Protein AF-A0A1U7M9A4-F1 (afdb_monomer)

pLDDT: mean 80.32, std 14.6, range [36.84, 95.69]

Foldseek 3Di:
DDPDPVVVPVPPDDDPPDPVVVVVVVVVVVVVVVVVVVVVVVVVVVVVVVVVVVVVVVVVVVVVVVVVVVVVVVVVVVVVVVVVVVVVVVVVVVVVVVVVVCCVVPPVNVVVCCCPVVVDDDDDPVPDDDDDDPDPDPPDDDD

Secondary structure (DSSP, 8-state):
-PPPGGGSGGGS------HHHHHHHHHHHHHHHHHHHHHHHHHHHHHHHHHHHHHHHHHHHHHHHHHHHHHHHHHHHHHHHHHHHHHHHHHHHHHHHHHHHHHHH-HHHHHHHHHHHS---PPPTTS--PPP-TT--------

Organism: NCBI:txid1123403

Structure (mmCIF, N/CA/C/O backbone):
data_AF-A0A1U7M9A4-F1
#
_entry.id   AF-A0A1U7M9A4-F1
#
loop_
_atom_site.group_PDB
_atom_site.id
_atom_site.type_symbol
_atom_site.label_atom_id
_atom_site.label_alt_id
_atom_site.label_comp_id
_atom_site.label_asym_id
_atom_site.label_entity_id
_atom_site.label_seq_id
_atom_site.pdbx_PDB_ins_code
_atom_site.Cartn_x
_atom_site.Cartn_y
_atom_site.Cartn_z
_atom_site.occupancy
_atom_site.B_iso_or_equiv
_atom_site.auth_seq_id
_atom_site.auth_comp_id
_atom_site.auth_asym_id
_atom_site.auth_atom_id
_atom_site.pdbx_PDB_model_num
ATOM 1 N N . MET A 1 1 ? 35.700 -41.532 -89.269 1.00 44.69 1 MET A N 1
ATOM 2 C CA . MET A 1 1 ? 34.566 -40.909 -88.555 1.00 44.69 1 MET A CA 1
ATOM 3 C C . MET A 1 1 ? 35.059 -39.565 -88.038 1.00 44.69 1 MET A C 1
ATOM 5 O O . MET A 1 1 ? 35.790 -39.525 -87.059 1.00 44.69 1 MET A O 1
ATOM 9 N N . LEU A 1 2 ? 34.829 -38.500 -88.806 1.00 49.91 2 LEU A N 1
ATOM 10 C CA . LEU A 1 2 ? 35.306 -37.151 -88.494 1.00 49.91 2 LEU A CA 1
ATOM 11 C C . LEU A 1 2 ? 34.257 -36.479 -87.608 1.00 49.91 2 LEU A C 1
ATOM 13 O O . LEU A 1 2 ? 33.104 -36.365 -88.012 1.00 49.91 2 LEU A O 1
ATOM 17 N N . VAL A 1 3 ? 34.652 -36.109 -86.391 1.00 61.31 3 VAL A N 1
ATOM 18 C CA . VAL A 1 3 ? 33.800 -35.390 -85.439 1.00 61.31 3 VAL A CA 1
ATOM 19 C C . VAL A 1 3 ? 33.433 -34.033 -86.038 1.00 61.31 3 VAL A C 1
ATOM 21 O O . VAL A 1 3 ? 34.298 -33.298 -86.519 1.00 61.31 3 VAL A O 1
ATOM 24 N N . ASP A 1 4 ? 32.135 -33.749 -86.041 1.00 58.91 4 ASP A N 1
ATOM 25 C CA . ASP A 1 4 ? 31.530 -32.547 -86.597 1.00 58.91 4 ASP A CA 1
ATOM 26 C C . ASP A 1 4 ? 32.078 -31.282 -85.911 1.00 58.91 4 ASP A C 1
ATOM 28 O O . ASP A 1 4 ? 31.985 -31.110 -84.692 1.00 58.91 4 ASP A O 1
ATOM 32 N N . LYS A 1 5 ? 32.667 -30.387 -86.715 1.00 58.34 5 LYS A N 1
ATOM 33 C CA . LYS A 1 5 ? 33.292 -29.131 -86.266 1.00 58.34 5 LYS A CA 1
ATOM 34 C C . LYS A 1 5 ? 32.277 -28.148 -85.667 1.00 58.34 5 LYS A C 1
ATOM 36 O O . LYS A 1 5 ? 32.696 -27.188 -85.022 1.00 58.34 5 LYS A O 1
ATOM 41 N N . SER A 1 6 ? 30.975 -28.399 -85.835 1.00 57.31 6 SER A N 1
ATOM 42 C CA . SER A 1 6 ? 29.891 -27.599 -85.250 1.00 57.31 6 SER A CA 1
ATOM 43 C C . SER A 1 6 ? 29.851 -27.643 -83.714 1.00 57.31 6 SER A C 1
ATOM 45 O O . SER A 1 6 ? 29.366 -26.708 -83.082 1.00 57.31 6 SER A O 1
ATOM 47 N N . GLN A 1 7 ? 30.404 -28.695 -83.098 1.00 49.31 7 GLN A N 1
ATOM 48 C CA . GLN A 1 7 ? 30.352 -28.888 -81.644 1.00 49.31 7 GLN A CA 1
ATOM 49 C C . GLN A 1 7 ? 31.488 -28.179 -80.888 1.00 49.31 7 GLN A C 1
ATOM 51 O O . GLN A 1 7 ? 31.427 -28.051 -79.667 1.00 49.31 7 GLN A O 1
ATOM 56 N N . LEU A 1 8 ? 32.524 -27.691 -81.585 1.00 54.59 8 LEU A N 1
ATOM 57 C CA . LEU A 1 8 ? 33.679 -27.051 -80.939 1.00 54.59 8 LEU A CA 1
ATOM 58 C C . LEU A 1 8 ? 33.520 -25.536 -80.735 1.00 54.59 8 LEU A C 1
ATOM 60 O O . LEU A 1 8 ? 34.277 -24.940 -79.973 1.00 54.59 8 LEU A O 1
ATOM 64 N N . THR A 1 9 ? 32.552 -24.894 -81.393 1.00 50.81 9 THR A N 1
ATOM 65 C CA . THR A 1 9 ? 32.413 -23.426 -81.378 1.00 50.81 9 THR A CA 1
ATOM 66 C C . THR A 1 9 ? 31.601 -22.893 -80.200 1.00 50.81 9 THR A C 1
ATOM 68 O O . THR A 1 9 ? 31.606 -21.691 -79.956 1.00 50.81 9 THR A O 1
ATOM 71 N N . ASN A 1 10 ? 30.941 -23.764 -79.432 1.00 55.09 10 ASN A N 1
ATOM 72 C CA . ASN A 1 10 ? 30.031 -23.352 -78.356 1.00 55.09 10 ASN A CA 1
ATOM 73 C C . ASN A 1 10 ? 30.685 -23.224 -76.968 1.00 55.09 10 ASN A C 1
ATOM 75 O O . ASN A 1 10 ? 29.997 -22.896 -76.006 1.00 55.09 10 ASN A O 1
ATOM 79 N N . TYR A 1 11 ? 32.001 -23.429 -76.843 1.00 55.00 11 TYR A N 1
ATOM 80 C CA . TYR A 1 11 ? 32.709 -23.316 -75.556 1.00 55.00 11 TYR A CA 1
ATOM 81 C C . TYR A 1 11 ? 33.654 -22.113 -75.447 1.00 55.00 11 TYR A C 1
ATOM 83 O O . TYR A 1 11 ? 34.318 -21.947 -74.427 1.00 55.00 11 TYR A O 1
ATOM 91 N N . ALA A 1 12 ? 33.731 -21.256 -76.465 1.00 55.06 12 ALA A N 1
ATOM 92 C CA . ALA A 1 12 ? 34.838 -20.313 -76.593 1.00 55.06 12 ALA A CA 1
ATOM 93 C C . ALA A 1 12 ? 34.445 -18.834 -76.475 1.00 55.06 12 ALA A C 1
ATOM 95 O O . ALA A 1 12 ? 35.002 -18.017 -77.197 1.00 55.06 12 ALA A O 1
ATOM 96 N N . THR A 1 13 ? 33.517 -18.441 -75.594 1.00 59.66 13 THR A N 1
ATOM 97 C CA . THR A 1 13 ? 33.459 -17.029 -75.148 1.00 59.66 13 THR A CA 1
ATOM 98 C C . THR A 1 13 ? 32.725 -16.864 -73.814 1.00 59.66 13 THR A C 1
ATOM 100 O O . THR A 1 13 ? 31.614 -16.345 -73.746 1.00 59.66 13 THR A O 1
ATOM 103 N N . ALA A 1 14 ? 33.351 -17.272 -72.709 1.00 62.91 14 ALA A N 1
ATOM 104 C CA . ALA A 1 14 ? 33.062 -16.594 -71.447 1.00 62.91 14 ALA A CA 1
ATOM 105 C C . ALA A 1 14 ? 33.660 -15.177 -71.560 1.00 62.91 14 ALA A C 1
ATOM 107 O O . ALA A 1 14 ? 34.832 -15.072 -71.933 1.00 62.91 14 ALA A O 1
ATOM 108 N N . PRO A 1 15 ? 32.905 -14.090 -71.310 1.00 60.28 15 PRO A N 1
ATOM 109 C CA . PRO A 1 15 ? 33.475 -12.751 -71.346 1.00 60.28 15 PRO A CA 1
ATOM 110 C C . PRO A 1 15 ? 34.597 -12.690 -70.308 1.00 60.28 15 PRO A C 1
ATOM 112 O O . PRO A 1 15 ? 34.372 -12.960 -69.128 1.00 60.28 15 PRO A O 1
ATOM 115 N N . LEU A 1 16 ? 35.814 -12.383 -70.759 1.00 59.50 16 LEU A N 1
ATOM 116 C CA . LEU A 1 16 ? 36.945 -12.136 -69.876 1.00 59.50 16 LEU A CA 1
ATOM 117 C C . LEU A 1 16 ? 36.595 -10.877 -69.072 1.00 59.50 16 LEU A C 1
ATOM 119 O O . LEU A 1 16 ? 36.643 -9.765 -69.594 1.00 59.50 16 LEU A O 1
ATOM 123 N N . TYR A 1 17 ? 36.114 -11.066 -67.844 1.00 58.22 17 TYR A N 1
ATOM 124 C CA . TYR A 1 17 ? 35.775 -9.967 -66.950 1.00 58.22 17 TYR A CA 1
ATOM 125 C C . TYR A 1 17 ? 37.040 -9.139 -66.706 1.00 58.22 17 TYR A C 1
ATOM 127 O O . TYR A 1 17 ? 38.045 -9.681 -66.252 1.00 58.22 17 TYR A O 1
ATOM 135 N N . ASP A 1 18 ? 36.986 -7.841 -67.009 1.00 66.81 18 ASP A N 1
ATOM 136 C CA . ASP A 1 18 ? 38.045 -6.900 -66.650 1.00 66.81 18 ASP A CA 1
ATOM 137 C C . ASP A 1 18 ? 38.190 -6.885 -65.119 1.00 66.81 18 ASP A C 1
ATOM 139 O O . ASP A 1 18 ? 37.260 -6.553 -64.375 1.00 66.81 18 ASP A O 1
ATOM 143 N N . GLU A 1 19 ? 39.355 -7.330 -64.653 1.00 67.69 19 GLU A N 1
ATOM 144 C CA . GLU A 1 19 ? 39.681 -7.558 -63.244 1.00 67.69 19 GLU A CA 1
ATOM 145 C C . GLU A 1 19 ? 39.447 -6.290 -62.407 1.00 67.69 19 GLU A C 1
ATOM 147 O O . GLU A 1 19 ? 38.914 -6.364 -61.295 1.00 67.69 19 GLU A O 1
ATOM 152 N N . LYS A 1 20 ? 39.690 -5.106 -62.995 1.00 71.69 20 LYS A N 1
ATOM 153 C CA . LYS A 1 20 ? 39.425 -3.812 -62.346 1.00 71.69 20 LYS A CA 1
ATOM 154 C C . LYS A 1 20 ? 37.951 -3.610 -62.010 1.00 71.69 20 LYS A C 1
ATOM 156 O O . LYS A 1 20 ? 37.623 -3.188 -60.901 1.00 71.69 20 LYS A O 1
ATOM 161 N N . THR A 1 21 ? 37.045 -3.942 -62.928 1.00 74.56 21 THR A N 1
ATOM 162 C CA . THR A 1 21 ? 35.603 -3.743 -62.712 1.00 74.56 21 THR A CA 1
ATOM 163 C C . THR A 1 21 ? 35.030 -4.738 -61.699 1.00 74.56 21 THR A C 1
ATOM 165 O O . THR A 1 21 ? 34.024 -4.455 -61.038 1.00 74.56 21 THR A O 1
ATOM 168 N N . TYR A 1 22 ? 35.647 -5.916 -61.560 1.00 77.12 22 TYR A N 1
ATOM 169 C CA . TYR A 1 22 ? 35.261 -6.906 -60.555 1.00 77.12 22 TYR A CA 1
ATOM 170 C C . TYR A 1 22 ? 35.691 -6.481 -59.144 1.00 77.12 22 TYR A C 1
ATOM 172 O O . TYR A 1 22 ? 34.899 -6.566 -58.195 1.00 77.12 22 TYR A O 1
ATOM 180 N N . ASP A 1 23 ? 36.907 -5.951 -59.013 1.00 80.56 23 ASP A N 1
ATOM 181 C CA . ASP A 1 23 ? 37.422 -5.437 -57.745 1.00 80.56 23 ASP A CA 1
ATOM 182 C C . ASP A 1 23 ? 36.662 -4.198 -57.255 1.00 80.56 23 ASP A C 1
ATOM 184 O O . ASP A 1 23 ? 36.310 -4.126 -56.072 1.00 80.56 23 ASP A O 1
ATOM 188 N N . GLU A 1 24 ? 36.295 -3.277 -58.150 1.00 84.06 24 GLU A N 1
ATOM 189 C CA . GLU A 1 24 ? 35.473 -2.106 -57.810 1.00 84.06 24 GLU A CA 1
ATOM 190 C C . GLU A 1 24 ? 34.106 -2.502 -57.230 1.00 84.06 24 GLU A C 1
ATOM 192 O O . GLU A 1 24 ? 33.718 -2.029 -56.155 1.00 84.06 24 GLU A O 1
ATOM 197 N N . LYS A 1 25 ? 33.402 -3.446 -57.871 1.00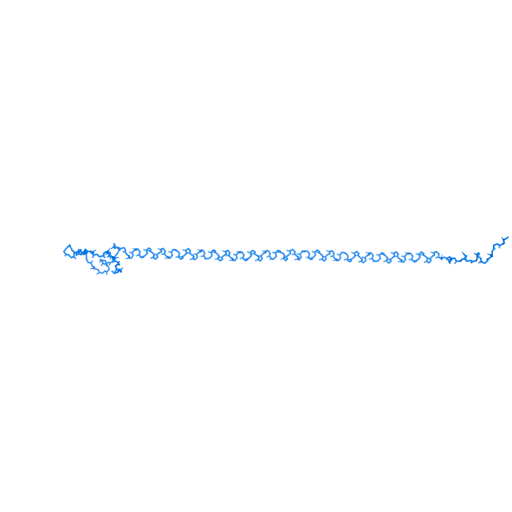 83.25 25 LYS A N 1
ATOM 198 C CA . LYS A 1 25 ? 32.112 -3.964 -57.373 1.00 83.25 25 LYS A CA 1
ATOM 199 C C . LYS A 1 25 ? 32.260 -4.667 -56.025 1.00 83.25 25 LYS A C 1
ATOM 201 O O . LYS A 1 25 ? 31.375 -4.578 -55.167 1.00 83.25 25 LYS A O 1
ATOM 206 N N . ARG A 1 26 ? 33.370 -5.374 -55.804 1.00 83.25 26 ARG A N 1
ATOM 207 C CA . ARG A 1 26 ? 33.656 -6.057 -54.536 1.00 83.25 26 ARG A CA 1
ATOM 208 C C . ARG A 1 26 ? 33.925 -5.058 -53.410 1.00 83.25 26 ARG A C 1
ATOM 210 O O . ARG A 1 26 ? 33.421 -5.253 -52.298 1.00 83.25 26 ARG A O 1
ATOM 217 N N . GLU A 1 27 ? 34.678 -3.997 -53.677 1.00 86.62 27 GLU A N 1
ATOM 218 C CA . GLU A 1 27 ? 34.929 -2.918 -52.717 1.00 86.62 27 GLU A CA 1
ATOM 219 C C . GLU A 1 27 ? 33.656 -2.120 -52.405 1.00 86.62 27 GLU A C 1
ATOM 221 O O . GLU A 1 27 ? 33.363 -1.859 -51.232 1.00 86.62 27 GLU A O 1
ATOM 226 N N . GLU A 1 28 ? 32.821 -1.834 -53.403 1.00 88.12 28 GLU A N 1
ATOM 227 C CA . GLU A 1 28 ? 31.516 -1.198 -53.196 1.00 88.12 28 GLU A CA 1
ATOM 228 C C . GLU A 1 28 ? 30.605 -2.055 -52.300 1.00 88.12 28 GLU A C 1
ATOM 230 O O . GLU A 1 28 ? 30.062 -1.574 -51.298 1.00 88.12 28 GLU A O 1
ATOM 235 N N . GLN A 1 29 ? 30.510 -3.363 -52.563 1.00 87.56 29 GLN A N 1
ATOM 236 C CA . GLN A 1 29 ? 29.747 -4.277 -51.710 1.00 87.56 29 GLN A CA 1
ATOM 237 C C . GLN A 1 29 ? 30.288 -4.337 -50.274 1.00 87.56 29 GLN A C 1
ATOM 239 O O . GLN A 1 29 ? 29.501 -4.401 -49.320 1.00 87.56 29 GLN A O 1
ATOM 244 N N . LYS A 1 30 ? 31.614 -4.301 -50.085 1.00 88.31 30 LYS A N 1
ATOM 245 C CA . LYS A 1 30 ? 32.225 -4.222 -48.747 1.00 88.31 30 LYS A CA 1
ATOM 246 C C . LYS A 1 30 ? 31.858 -2.910 -48.049 1.00 88.31 30 LYS A C 1
ATOM 248 O O . LYS A 1 30 ? 31.511 -2.951 -46.865 1.00 88.31 30 LYS A O 1
ATOM 253 N N . ARG A 1 31 ? 31.874 -1.769 -48.750 1.00 88.62 31 ARG A N 1
ATOM 254 C CA . ARG A 1 31 ? 31.461 -0.461 -48.202 1.00 88.62 31 ARG A CA 1
ATOM 255 C C . ARG A 1 31 ? 29.992 -0.466 -47.783 1.00 88.62 31 ARG A C 1
ATOM 257 O O . ARG A 1 31 ? 29.698 -0.160 -46.628 1.00 88.62 31 ARG A O 1
ATOM 264 N N . LEU A 1 32 ? 29.092 -0.938 -48.644 1.00 89.69 32 LEU A N 1
ATOM 265 C CA . LEU A 1 32 ? 27.660 -1.047 -48.341 1.00 89.69 32 LEU A CA 1
ATOM 266 C C . LEU A 1 32 ? 27.389 -1.972 -47.142 1.00 89.69 32 LEU A C 1
ATOM 268 O O . LEU A 1 32 ? 26.562 -1.661 -46.280 1.00 89.69 32 LEU A O 1
ATOM 272 N N . LYS A 1 33 ? 28.104 -3.102 -47.037 1.00 89.12 33 LYS A N 1
ATOM 273 C CA . LYS A 1 33 ? 28.016 -4.003 -45.872 1.00 89.12 33 LYS A CA 1
ATOM 274 C C . LYS A 1 33 ? 28.505 -3.322 -44.589 1.00 89.12 33 LYS A C 1
ATOM 276 O O . LYS A 1 33 ? 27.844 -3.447 -43.555 1.00 89.12 33 LYS A O 1
ATOM 281 N N . ARG A 1 34 ? 29.610 -2.568 -44.647 1.00 88.75 34 ARG A N 1
ATOM 282 C CA . ARG A 1 34 ? 30.137 -1.793 -43.506 1.00 88.75 34 ARG A CA 1
ATOM 283 C C . ARG A 1 34 ? 29.150 -0.714 -43.057 1.00 88.75 34 ARG A C 1
ATOM 285 O O . ARG A 1 34 ? 28.864 -0.622 -41.865 1.00 88.75 34 ARG A O 1
ATOM 292 N N . GLU A 1 35 ? 28.557 0.036 -43.980 1.00 90.38 35 GLU A N 1
ATOM 293 C CA . GLU A 1 35 ? 27.551 1.053 -43.652 1.00 90.38 35 GLU A CA 1
ATOM 294 C C . GLU A 1 35 ? 26.290 0.455 -43.019 1.00 90.38 35 GLU A C 1
ATOM 296 O O . GLU A 1 35 ? 25.804 0.958 -41.999 1.00 90.38 35 GLU A O 1
ATOM 301 N N . LYS A 1 36 ? 25.780 -0.657 -43.565 1.00 88.50 36 LYS A N 1
ATOM 302 C CA . LYS A 1 36 ? 24.640 -1.386 -42.985 1.00 88.50 36 LYS A CA 1
ATOM 303 C C . LYS A 1 36 ? 24.962 -1.900 -41.577 1.00 88.50 36 LYS A C 1
ATOM 305 O O . LYS A 1 36 ? 24.134 -1.766 -40.673 1.00 88.50 36 LYS A O 1
ATOM 310 N N . ALA A 1 37 ? 26.169 -2.425 -41.358 1.00 88.12 37 ALA A N 1
ATOM 311 C CA . ALA A 1 37 ? 26.620 -2.873 -40.041 1.00 88.12 37 ALA A CA 1
ATOM 312 C C . ALA A 1 37 ? 26.721 -1.712 -39.033 1.00 88.12 37 ALA A C 1
ATOM 314 O O . ALA A 1 37 ? 26.277 -1.850 -37.890 1.00 88.12 37 ALA A O 1
ATOM 315 N N . LEU A 1 38 ? 27.230 -0.548 -39.451 1.00 89.56 38 LEU A N 1
ATOM 316 C CA . LEU A 1 38 ? 27.293 0.656 -38.615 1.00 89.56 38 LEU A CA 1
ATOM 317 C C . LEU A 1 38 ? 25.895 1.170 -38.245 1.00 89.56 38 LEU A C 1
ATOM 319 O O . LEU A 1 38 ? 25.643 1.461 -37.073 1.00 89.56 38 LEU A O 1
ATOM 323 N N . LYS A 1 39 ? 24.962 1.223 -39.207 1.00 88.88 39 LYS A N 1
ATOM 324 C CA . LYS A 1 39 ? 23.556 1.593 -38.955 1.00 88.88 39 LYS A CA 1
ATOM 325 C C . LYS A 1 39 ? 22.885 0.618 -37.981 1.00 88.88 39 LYS A C 1
ATOM 327 O O . LYS A 1 39 ? 22.237 1.057 -37.030 1.00 88.88 39 LYS A O 1
ATOM 332 N N . ARG A 1 40 ? 23.105 -0.694 -38.143 1.00 88.50 40 ARG A N 1
ATOM 333 C CA . ARG A 1 40 ? 22.587 -1.727 -37.226 1.00 88.50 40 ARG A CA 1
ATOM 334 C C . ARG A 1 40 ? 23.144 -1.570 -35.810 1.00 88.50 40 ARG A C 1
ATOM 336 O O . ARG A 1 40 ? 22.366 -1.605 -34.861 1.00 88.50 40 ARG A O 1
ATOM 343 N N . ARG A 1 41 ? 24.450 -1.322 -35.658 1.00 89.25 41 ARG A N 1
ATOM 344 C CA . ARG A 1 41 ? 25.082 -1.063 -34.350 1.00 89.25 41 ARG A CA 1
ATOM 345 C C . ARG A 1 41 ? 24.521 0.193 -33.678 1.00 89.25 41 ARG A C 1
ATOM 347 O O . ARG A 1 41 ? 24.237 0.164 -32.484 1.00 89.25 41 ARG A O 1
ATOM 354 N N . LYS A 1 42 ? 24.314 1.283 -34.430 1.00 89.56 42 LYS A N 1
ATOM 355 C CA . LYS A 1 42 ? 23.676 2.509 -33.910 1.00 89.56 42 LYS A CA 1
ATOM 356 C C . LYS A 1 42 ? 22.244 2.240 -33.434 1.00 89.56 42 LYS A C 1
ATOM 358 O O . LYS A 1 42 ? 21.896 2.640 -32.326 1.00 89.56 42 LYS A O 1
ATOM 363 N N . ARG A 1 43 ? 21.448 1.503 -34.219 1.00 89.06 43 ARG A N 1
ATOM 364 C CA . ARG A 1 43 ? 20.080 1.106 -33.845 1.00 89.06 43 ARG A CA 1
ATOM 365 C C . ARG A 1 43 ? 20.060 0.222 -32.596 1.00 89.06 43 ARG A C 1
ATOM 367 O O . ARG A 1 43 ? 19.264 0.473 -31.704 1.00 89.06 43 ARG A O 1
ATOM 374 N N . GLN A 1 44 ? 20.957 -0.758 -32.491 1.00 90.50 44 GLN A N 1
ATOM 375 C CA . GLN A 1 44 ? 21.072 -1.610 -31.300 1.00 90.50 44 GLN A CA 1
ATOM 376 C C . GLN A 1 44 ? 21.431 -0.806 -30.046 1.00 90.50 44 GLN A C 1
ATOM 378 O O . GLN A 1 44 ? 20.812 -1.006 -29.008 1.00 90.50 44 GLN A O 1
ATOM 383 N N . LYS A 1 45 ? 22.365 0.151 -30.143 1.00 90.69 45 LYS A N 1
ATOM 384 C CA . LYS A 1 45 ? 22.685 1.056 -29.025 1.00 90.69 45 LYS A CA 1
ATOM 385 C C . LYS A 1 45 ? 21.487 1.913 -28.612 1.00 90.69 45 LYS A C 1
ATOM 387 O O . LYS A 1 45 ? 21.282 2.125 -27.423 1.00 90.69 45 LYS A O 1
ATOM 392 N N . MET A 1 46 ? 20.705 2.405 -29.574 1.00 91.31 46 MET A N 1
ATOM 393 C CA . MET A 1 46 ? 19.490 3.174 -29.291 1.00 91.31 46 MET A CA 1
ATOM 394 C C . MET A 1 46 ? 18.432 2.307 -28.594 1.00 91.31 46 MET A C 1
ATOM 396 O O . MET A 1 46 ? 17.911 2.714 -27.562 1.00 91.31 46 MET A O 1
ATOM 400 N N . ILE A 1 47 ? 18.170 1.101 -29.111 1.00 92.50 47 ILE A N 1
ATOM 401 C CA . ILE A 1 47 ? 17.227 0.150 -28.506 1.00 92.50 47 ILE A CA 1
ATOM 402 C C . ILE A 1 47 ? 17.674 -0.205 -27.088 1.00 92.50 47 ILE A C 1
ATOM 404 O O . ILE A 1 47 ? 16.856 -0.156 -26.185 1.00 92.50 47 ILE A O 1
ATOM 408 N N . PHE A 1 48 ? 18.964 -0.470 -26.873 1.00 93.44 48 PHE A N 1
ATOM 409 C CA . PHE A 1 48 ? 19.499 -0.778 -25.546 1.00 93.44 48 PHE A CA 1
ATOM 410 C C . PHE A 1 48 ? 19.276 0.361 -24.537 1.00 93.44 48 PHE A C 1
ATOM 412 O O . PHE A 1 48 ? 18.875 0.129 -23.397 1.00 93.44 48 PHE A O 1
ATOM 419 N N . LYS A 1 49 ? 19.492 1.613 -24.963 1.00 91.88 49 LYS A N 1
ATOM 420 C CA . LYS A 1 49 ? 19.196 2.789 -24.130 1.00 91.88 49 LYS A CA 1
ATOM 421 C C . LYS A 1 49 ? 17.703 2.890 -23.810 1.00 91.88 49 LYS A C 1
ATOM 423 O O . LYS A 1 49 ? 17.354 3.110 -22.658 1.00 91.88 49 LYS A O 1
ATOM 428 N N . LEU A 1 50 ? 16.840 2.678 -24.804 1.00 92.12 50 LEU A N 1
ATOM 429 C CA . LEU A 1 50 ? 15.385 2.656 -24.630 1.00 92.12 50 LEU A CA 1
ATOM 430 C C . LEU A 1 50 ? 14.938 1.557 -23.663 1.00 92.12 50 LEU A C 1
ATOM 432 O O . LEU A 1 50 ? 14.160 1.844 -22.761 1.00 92.12 50 LEU A O 1
ATOM 436 N N . THR A 1 51 ? 15.474 0.341 -23.790 1.00 92.31 51 THR A N 1
ATOM 437 C CA . THR A 1 51 ? 15.140 -0.776 -22.895 1.00 92.31 51 THR A CA 1
ATOM 438 C C . THR A 1 51 ? 15.585 -0.522 -21.458 1.00 92.31 51 THR A C 1
ATOM 440 O O . THR A 1 51 ? 14.897 -0.921 -20.524 1.00 92.31 51 THR A O 1
ATOM 443 N N . CYS A 1 52 ? 16.714 0.167 -21.272 1.00 93.81 52 CYS A N 1
ATOM 444 C CA . CYS A 1 52 ? 17.209 0.543 -19.949 1.00 93.81 52 CYS A CA 1
ATOM 445 C C . CYS A 1 52 ? 16.324 1.622 -19.301 1.00 93.81 52 CYS A C 1
ATOM 447 O O . CYS A 1 52 ? 15.956 1.524 -18.136 1.00 93.81 52 CYS A O 1
ATOM 449 N N . ILE A 1 53 ? 15.903 2.630 -20.070 1.00 94.44 53 ILE A N 1
ATOM 450 C CA . ILE A 1 53 ? 14.974 3.651 -19.565 1.00 94.44 53 ILE A CA 1
ATOM 451 C C . ILE A 1 53 ? 13.607 3.023 -19.255 1.00 94.44 53 ILE A C 1
ATOM 453 O O . ILE A 1 53 ? 13.022 3.307 -18.211 1.00 94.44 53 ILE A O 1
ATOM 457 N N . SER A 1 54 ? 13.110 2.131 -20.118 1.00 92.88 54 SER A N 1
ATOM 458 C CA . SER A 1 54 ? 11.829 1.459 -19.889 1.00 92.88 54 SER A CA 1
ATOM 459 C C . SER A 1 54 ? 11.863 0.515 -18.689 1.00 92.88 54 SER A C 1
ATOM 461 O O . SER A 1 54 ? 10.855 0.396 -17.998 1.00 92.88 54 SER A O 1
ATOM 463 N N . SER A 1 55 ? 12.995 -0.145 -18.415 1.00 93.56 55 SER A N 1
ATOM 464 C CA . SER A 1 55 ? 13.109 -1.009 -17.237 1.00 93.56 55 SER A CA 1
ATOM 465 C C . SER A 1 55 ? 13.073 -0.187 -15.952 1.00 93.56 55 SER A C 1
ATOM 467 O O . SER A 1 55 ? 12.332 -0.539 -15.039 1.00 93.56 55 SER A O 1
ATOM 469 N N . ILE A 1 56 ? 13.778 0.948 -15.904 1.00 95.25 56 ILE A N 1
ATOM 470 C CA . ILE A 1 56 ? 13.714 1.883 -14.771 1.00 95.25 56 ILE A CA 1
ATOM 471 C C . ILE A 1 56 ? 12.277 2.376 -14.568 1.00 95.25 56 ILE A C 1
ATOM 473 O O . ILE A 1 56 ? 11.774 2.344 -13.449 1.00 95.25 56 ILE A O 1
ATOM 477 N N . ALA A 1 57 ? 11.585 2.767 -15.643 1.00 94.81 57 ALA A N 1
ATOM 478 C CA . ALA A 1 57 ? 10.189 3.191 -15.561 1.00 94.81 57 ALA A CA 1
ATOM 479 C C . ALA A 1 57 ? 9.274 2.084 -15.005 1.00 94.81 57 ALA A C 1
ATOM 481 O O . ALA A 1 57 ? 8.441 2.358 -14.143 1.00 94.81 57 ALA A O 1
ATOM 482 N N . LEU A 1 58 ? 9.463 0.833 -15.435 1.00 95.56 58 LEU A N 1
ATOM 483 C CA . LEU A 1 58 ? 8.739 -0.326 -14.904 1.00 95.56 58 LEU A CA 1
ATOM 484 C C . LEU A 1 58 ? 8.979 -0.516 -13.401 1.00 95.56 58 LEU A C 1
ATOM 486 O O . LEU A 1 58 ? 8.015 -0.666 -12.651 1.00 95.56 58 LEU A O 1
ATOM 490 N N . PHE A 1 59 ? 10.233 -0.456 -12.946 1.00 95.69 59 PHE A N 1
ATOM 491 C CA . PHE A 1 59 ? 10.556 -0.561 -11.519 1.00 95.69 59 PHE A CA 1
ATOM 492 C C . PHE A 1 59 ? 9.920 0.561 -10.695 1.00 95.69 59 PHE A C 1
ATOM 494 O O . PHE A 1 59 ? 9.388 0.301 -9.612 1.00 95.69 59 PHE A O 1
ATOM 501 N N . THR A 1 60 ? 9.912 1.788 -11.215 1.00 93.88 60 THR A N 1
ATOM 502 C CA . THR A 1 60 ? 9.243 2.923 -10.569 1.00 93.88 60 THR A CA 1
ATOM 503 C C . THR A 1 60 ? 7.739 2.688 -10.443 1.00 93.88 60 THR A C 1
ATOM 505 O O . THR A 1 60 ? 7.180 2.891 -9.366 1.00 93.88 60 THR A O 1
ATOM 508 N N . VAL A 1 61 ? 7.081 2.209 -11.505 1.00 95.00 61 VAL A N 1
ATOM 509 C CA . VAL A 1 61 ? 5.639 1.913 -11.483 1.00 95.00 61 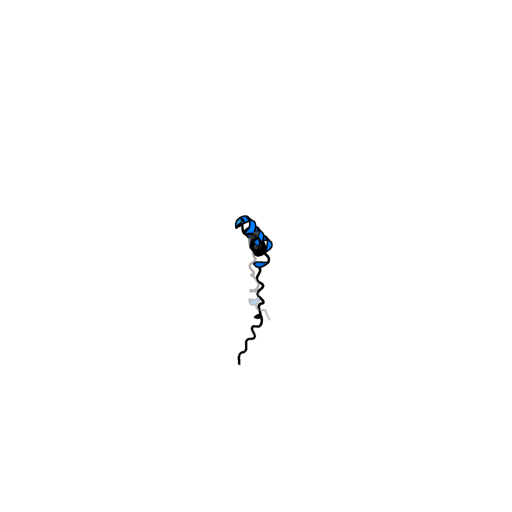VAL A CA 1
ATOM 510 C C . VAL A 1 61 ? 5.322 0.831 -10.452 1.00 95.00 61 VAL A C 1
ATOM 512 O O . VAL A 1 61 ? 4.444 1.030 -9.615 1.00 95.00 61 VAL A O 1
ATOM 515 N N . VAL A 1 62 ? 6.067 -0.278 -10.449 1.00 94.75 62 VAL A N 1
ATOM 516 C CA . VAL A 1 62 ? 5.885 -1.361 -9.467 1.00 94.75 62 VAL A CA 1
ATOM 517 C C . VAL A 1 62 ? 6.059 -0.843 -8.039 1.00 94.75 62 VAL A C 1
ATOM 519 O O . VAL A 1 62 ? 5.219 -1.109 -7.180 1.00 94.75 62 VAL A O 1
ATOM 522 N N . SER A 1 63 ? 7.098 -0.045 -7.789 1.00 90.62 63 SER A N 1
ATOM 523 C CA . SER A 1 63 ? 7.353 0.533 -6.462 1.00 90.62 63 SER A CA 1
ATOM 524 C C . SER A 1 63 ? 6.211 1.447 -6.006 1.00 90.62 63 SER A C 1
ATOM 526 O O . SER A 1 63 ? 5.810 1.415 -4.843 1.00 90.62 63 SER A O 1
ATOM 528 N N . PHE A 1 64 ? 5.633 2.221 -6.928 1.00 90.81 64 PHE A N 1
ATOM 529 C CA . PHE A 1 64 ? 4.489 3.083 -6.641 1.00 90.81 64 PHE A CA 1
ATOM 530 C C . PHE A 1 64 ? 3.220 2.283 -6.305 1.00 90.81 64 PHE A C 1
ATOM 532 O O . PHE A 1 64 ? 2.497 2.638 -5.373 1.00 90.81 64 PHE A O 1
ATOM 539 N N . PHE A 1 65 ? 2.967 1.177 -7.012 1.00 89.94 65 PHE A N 1
ATOM 540 C CA . PHE A 1 65 ? 1.853 0.270 -6.706 1.00 89.94 65 PHE A CA 1
ATOM 541 C C . PHE A 1 65 ? 1.982 -0.355 -5.316 1.00 89.94 65 PHE A C 1
ATOM 543 O O . PHE A 1 65 ? 1.011 -0.379 -4.558 1.00 89.94 65 PHE A O 1
ATOM 550 N N . VAL A 1 66 ? 3.185 -0.809 -4.959 1.00 87.94 66 VAL A N 1
ATOM 551 C CA . VAL A 1 66 ? 3.465 -1.358 -3.628 1.00 87.94 66 VAL A CA 1
ATOM 552 C C . VAL A 1 66 ? 3.190 -0.307 -2.547 1.00 87.94 66 VAL A C 1
ATOM 554 O O . VAL A 1 66 ? 2.462 -0.582 -1.593 1.00 87.94 66 VAL A O 1
ATOM 557 N N . LEU A 1 67 ? 3.676 0.926 -2.729 1.00 87.19 67 LEU A N 1
ATOM 558 C CA . LEU A 1 67 ? 3.439 2.028 -1.793 1.00 87.19 67 LEU A CA 1
ATOM 559 C C . LEU A 1 67 ? 1.947 2.361 -1.629 1.00 87.19 67 LEU A C 1
ATOM 561 O O . LEU A 1 67 ? 1.491 2.605 -0.512 1.00 87.19 67 LEU A O 1
ATOM 565 N N . LYS A 1 68 ? 1.169 2.333 -2.718 1.00 83.00 68 LYS A N 1
ATOM 566 C CA . LYS A 1 68 ? -0.289 2.517 -2.657 1.00 83.00 68 LYS A CA 1
ATOM 567 C C . LYS A 1 68 ? -0.968 1.435 -1.819 1.00 83.00 68 LYS A C 1
ATOM 569 O O . LYS A 1 68 ? -1.802 1.776 -0.985 1.00 83.00 68 LYS A O 1
ATOM 574 N N . GLY A 1 69 ? -0.564 0.173 -1.970 1.00 79.94 69 GLY A N 1
ATOM 575 C CA . GLY A 1 69 ? -1.054 -0.920 -1.123 1.00 79.94 69 GLY A CA 1
ATOM 576 C C . GLY A 1 69 ? -0.757 -0.689 0.363 1.00 79.94 69 GLY A C 1
ATOM 577 O O . GLY A 1 69 ? -1.648 -0.818 1.205 1.00 79.94 69 GLY A O 1
ATOM 578 N N . TYR A 1 70 ? 0.464 -0.257 0.692 1.00 76.81 70 TYR A N 1
ATOM 579 C CA . TYR A 1 70 ? 0.832 0.089 2.070 1.00 76.81 70 TYR A CA 1
ATOM 580 C C . TYR A 1 70 ? 0.064 1.296 2.619 1.00 76.81 70 TYR A C 1
ATOM 582 O O . TYR A 1 70 ? -0.292 1.295 3.796 1.00 76.81 70 TYR A O 1
ATOM 590 N N . SER A 1 71 ? -0.241 2.295 1.788 1.00 74.00 71 SER A N 1
ATOM 591 C CA . SER A 1 71 ? -1.042 3.455 2.195 1.00 74.00 71 SER A CA 1
ATOM 592 C C . S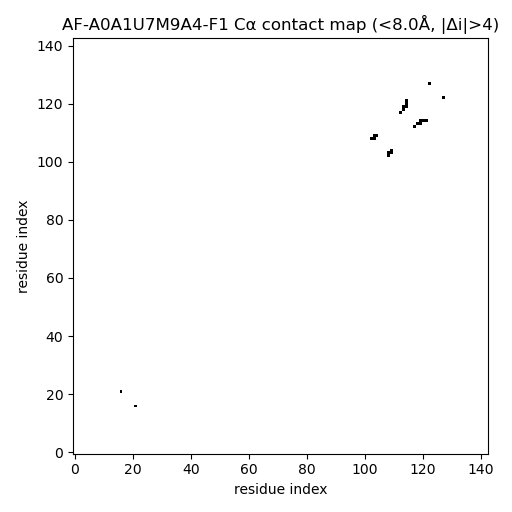ER A 1 71 ? -2.446 3.041 2.636 1.00 74.00 71 SER A C 1
ATOM 594 O O . SER A 1 71 ? -2.905 3.493 3.681 1.00 74.00 71 SER A O 1
ATOM 596 N N . THR A 1 72 ? -3.105 2.142 1.899 1.00 72.62 72 THR A N 1
ATOM 597 C CA . THR A 1 72 ? -4.434 1.626 2.272 1.00 72.62 72 THR A CA 1
ATOM 598 C C . THR A 1 72 ? -4.379 0.803 3.558 1.00 72.62 72 THR A C 1
ATOM 600 O O . THR A 1 72 ? -5.257 0.920 4.413 1.00 72.62 72 THR A O 1
ATOM 603 N N . ILE A 1 73 ? -3.324 0.003 3.741 1.00 75.69 73 ILE A N 1
ATOM 604 C CA . ILE A 1 73 ? -3.103 -0.744 4.987 1.00 75.69 73 ILE A CA 1
ATOM 605 C C . ILE A 1 73 ? -2.895 0.220 6.162 1.00 75.69 73 ILE A C 1
ATOM 607 O O . ILE A 1 73 ? -3.448 -0.003 7.237 1.00 75.69 73 ILE A O 1
ATOM 611 N N . SER 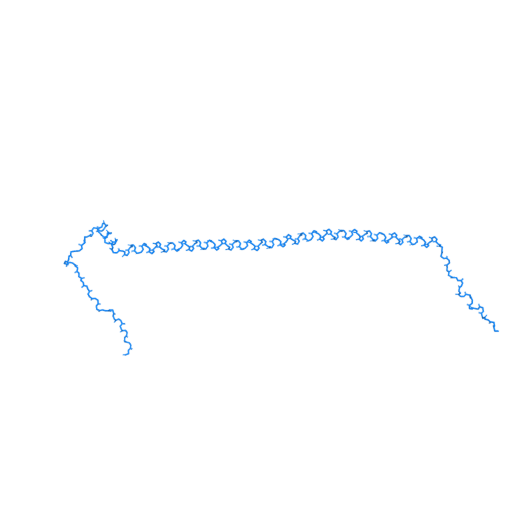A 1 74 ? -2.124 1.291 5.972 1.00 81.06 74 SER A N 1
ATOM 612 C CA . SER A 1 74 ? -1.873 2.298 7.006 1.00 81.06 74 SER A CA 1
ATOM 613 C C . SER A 1 74 ? -3.142 3.062 7.380 1.00 81.06 74 SER A C 1
ATOM 615 O O . SER A 1 74 ? -3.425 3.226 8.562 1.00 81.06 74 SER A O 1
ATOM 617 N N . GLU A 1 75 ? -3.931 3.482 6.394 1.00 80.25 75 GLU A N 1
ATOM 618 C CA . GLU A 1 75 ? -5.216 4.150 6.615 1.00 80.25 75 GLU A CA 1
ATOM 619 C C . GLU A 1 75 ? -6.194 3.235 7.363 1.00 80.25 75 GLU A C 1
ATOM 621 O O . GLU A 1 75 ? -6.789 3.627 8.365 1.00 80.25 75 GLU A O 1
ATOM 626 N N . THR A 1 76 ? -6.283 1.971 6.946 1.00 77.06 76 THR A N 1
ATOM 627 C CA . THR A 1 76 ? -7.122 0.973 7.621 1.00 77.06 76 THR A CA 1
ATOM 628 C C . THR A 1 76 ? -6.663 0.743 9.061 1.00 77.06 76 THR A C 1
ATOM 630 O O . THR A 1 76 ? -7.494 0.676 9.963 1.00 77.06 76 THR A O 1
ATOM 633 N N . ARG A 1 77 ? -5.348 0.682 9.315 1.00 79.12 77 ARG A N 1
ATOM 634 C CA . ARG A 1 77 ? -4.793 0.582 10.676 1.00 79.12 77 ARG A CA 1
ATOM 635 C C . ARG A 1 77 ? -5.142 1.800 11.527 1.00 79.12 77 ARG A C 1
ATOM 637 O O . ARG A 1 77 ? -5.573 1.621 12.659 1.00 79.12 77 ARG A O 1
ATOM 644 N N . MET A 1 78 ? -5.014 3.012 10.987 1.00 84.00 78 MET A N 1
ATOM 645 C CA . MET A 1 78 ? -5.412 4.233 11.700 1.00 84.00 78 MET A CA 1
ATOM 646 C C . MET A 1 78 ? -6.906 4.223 12.038 1.00 84.00 78 MET A C 1
ATOM 648 O O . MET A 1 78 ? -7.282 4.550 13.165 1.00 84.00 78 MET A O 1
ATOM 652 N N . ASN A 1 79 ? -7.749 3.779 11.103 1.00 88.25 79 ASN A N 1
ATOM 653 C CA . ASN A 1 79 ? -9.183 3.629 11.333 1.00 88.25 79 ASN A CA 1
ATOM 654 C C . ASN A 1 79 ? -9.470 2.609 12.442 1.00 88.25 79 ASN A C 1
ATOM 656 O O . ASN A 1 79 ? -10.240 2.919 13.351 1.00 88.25 79 ASN A O 1
ATOM 660 N N . ILE A 1 80 ? -8.811 1.444 12.432 1.00 90.00 80 ILE A N 1
ATOM 661 C CA . ILE A 1 80 ? -8.928 0.431 13.495 1.00 90.00 80 ILE A CA 1
ATOM 662 C C . ILE A 1 80 ? -8.545 1.025 14.852 1.00 90.00 80 ILE A C 1
ATOM 664 O O . ILE A 1 80 ? -9.339 0.952 15.784 1.00 90.00 80 ILE A O 1
ATOM 668 N N . THR A 1 81 ? -7.3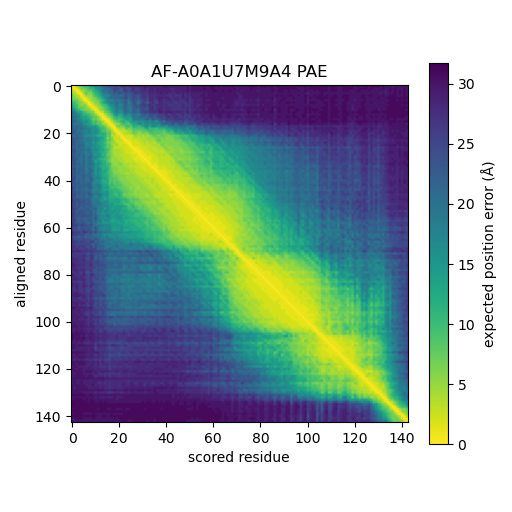92 1.687 14.957 1.00 91.12 81 THR A N 1
ATOM 669 C CA . THR A 1 81 ? -6.955 2.298 16.221 1.00 91.12 81 THR A CA 1
ATOM 670 C C . THR A 1 81 ? -7.938 3.364 16.712 1.00 91.12 81 THR A C 1
ATOM 672 O O . THR A 1 81 ? -8.226 3.444 17.906 1.00 91.12 81 THR A O 1
ATOM 675 N N . SER A 1 82 ? -8.505 4.171 15.810 1.00 92.12 82 SER A N 1
ATOM 676 C CA . SER A 1 82 ? -9.524 5.158 16.188 1.00 92.12 82 SER A CA 1
ATOM 677 C C . SER A 1 82 ? -10.820 4.504 16.684 1.00 92.12 82 SER A C 1
ATOM 679 O O . SER A 1 82 ? -11.419 4.972 17.655 1.00 92.12 82 SER A O 1
ATOM 681 N N . LEU A 1 83 ? -11.229 3.396 16.058 1.00 92.38 83 LEU A N 1
ATOM 682 C CA . LEU A 1 83 ? -12.407 2.621 16.440 1.00 92.38 83 LEU A CA 1
ATOM 683 C C . LEU A 1 83 ? -12.207 1.935 17.794 1.00 92.38 83 LEU A C 1
ATOM 685 O O . LEU A 1 83 ? -13.109 1.974 18.627 1.00 92.38 83 LEU A O 1
ATOM 689 N N . GLU A 1 84 ? -11.030 1.360 18.039 1.00 92.81 84 GLU A N 1
ATOM 690 C CA . GLU A 1 84 ? -10.655 0.773 19.330 1.00 92.81 84 GLU A CA 1
ATOM 691 C C . GLU A 1 84 ? -10.648 1.821 20.441 1.00 92.81 84 GLU A C 1
ATOM 693 O O . GLU A 1 84 ? -11.217 1.593 21.510 1.00 92.81 84 GLU A O 1
ATOM 698 N N . LYS A 1 85 ? -10.085 3.006 20.176 1.00 94.00 85 LYS A N 1
ATOM 699 C CA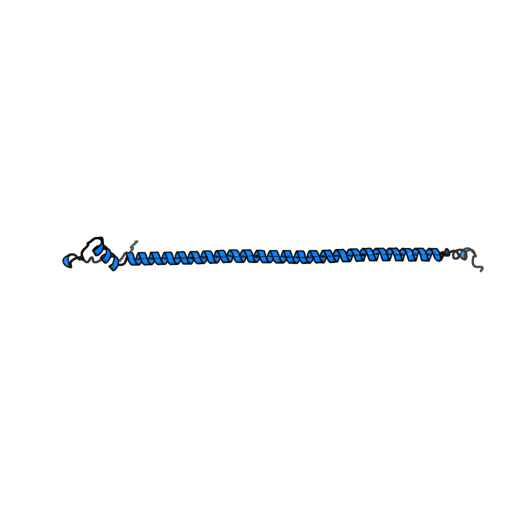 . LYS A 1 85 ? -10.111 4.111 21.137 1.00 94.00 85 LYS A CA 1
ATOM 700 C C . LYS A 1 85 ? -11.546 4.496 21.491 1.00 94.00 85 LYS A C 1
ATOM 702 O O . LYS A 1 85 ? -11.888 4.578 22.667 1.00 94.00 85 LYS A O 1
ATOM 707 N N . ARG A 1 86 ? -12.403 4.663 20.481 1.00 93.50 86 ARG A N 1
ATOM 708 C CA . ARG A 1 86 ? -13.806 5.041 20.686 1.00 93.50 86 ARG A CA 1
ATOM 709 C C . ARG A 1 86 ? -14.608 3.952 21.396 1.00 93.50 86 ARG A C 1
ATOM 711 O O . ARG A 1 86 ? -15.499 4.265 22.179 1.00 93.50 86 ARG A O 1
ATOM 718 N N . ARG A 1 87 ? -14.285 2.679 21.153 1.00 94.75 87 ARG A N 1
ATOM 719 C CA . ARG A 1 87 ? -14.826 1.539 21.907 1.00 94.75 87 ARG A CA 1
ATOM 720 C C . ARG A 1 87 ? -14.455 1.619 23.383 1.00 94.75 87 ARG A C 1
ATOM 722 O O . ARG A 1 87 ? -15.351 1.511 24.213 1.00 94.75 87 ARG A O 1
ATOM 729 N N . ASN A 1 88 ? -13.181 1.851 23.687 1.00 94.94 88 ASN A N 1
ATOM 730 C CA . ASN A 1 88 ? -12.698 1.963 25.061 1.00 94.94 88 ASN A CA 1
ATOM 731 C C . ASN A 1 88 ? -13.330 3.163 25.792 1.00 94.94 88 ASN A C 1
ATOM 733 O O . ASN A 1 88 ? -13.792 3.031 26.919 1.00 94.94 88 ASN A O 1
ATOM 737 N N . GLU A 1 89 ? -13.442 4.317 25.127 1.00 94.81 89 GLU A N 1
ATOM 738 C CA . GLU A 1 89 ? -14.148 5.493 25.663 1.00 94.81 89 GLU A CA 1
ATOM 739 C C . GLU A 1 89 ? -15.624 5.187 25.978 1.00 94.81 89 GLU A C 1
ATOM 741 O O . GLU A 1 89 ? -16.131 5.560 27.039 1.00 94.81 89 GLU A O 1
ATOM 746 N N . LEU A 1 90 ? -16.319 4.467 25.088 1.00 95.12 90 LEU A N 1
ATOM 747 C CA . LEU A 1 90 ? -17.698 4.030 25.326 1.00 95.12 90 LEU A CA 1
ATOM 748 C C . LEU A 1 90 ? -17.809 3.070 26.514 1.00 95.12 90 LEU A C 1
ATOM 750 O O . LEU A 1 90 ? -18.767 3.146 27.279 1.00 95.12 90 LEU A O 1
ATOM 754 N N . GLU A 1 91 ? -16.854 2.157 26.661 1.00 94.69 91 GLU A N 1
ATOM 755 C CA . GLU A 1 91 ? -16.842 1.177 27.743 1.00 94.69 91 GLU A CA 1
ATOM 756 C C . GLU A 1 91 ? -16.577 1.836 29.100 1.00 94.69 91 GLU A C 1
ATOM 758 O O . GLU A 1 91 ? -17.288 1.553 30.064 1.00 94.69 91 GLU A O 1
ATOM 763 N N . GLN A 1 92 ? -15.657 2.802 29.151 1.00 93.88 92 GLN A N 1
ATOM 764 C CA . GLN A 1 92 ? -15.445 3.641 30.333 1.00 93.88 92 GLN A CA 1
ATOM 765 C C . GLN A 1 92 ? -16.688 4.462 30.679 1.00 93.88 92 GLN A C 1
ATOM 767 O O . GLN A 1 92 ? -17.085 4.514 31.839 1.00 93.88 92 GLN A O 1
ATOM 772 N N . THR A 1 93 ? -17.345 5.054 29.678 1.00 94.50 93 THR A N 1
ATOM 773 C CA . THR A 1 93 ? -18.585 5.820 29.889 1.00 94.50 93 THR A CA 1
ATOM 774 C C . THR A 1 93 ? -19.688 4.921 30.443 1.00 94.50 93 THR A C 1
ATOM 776 O O . THR A 1 93 ? -20.358 5.274 31.410 1.00 94.50 93 THR A O 1
ATOM 779 N N . LYS A 1 94 ? -19.849 3.718 29.879 1.00 94.56 94 LYS A N 1
ATOM 780 C CA . LYS A 1 94 ? -20.791 2.717 30.386 1.00 94.56 94 LYS A CA 1
ATOM 781 C C . LYS A 1 94 ? -20.476 2.352 31.836 1.00 94.56 94 LYS A C 1
ATOM 783 O O . LYS A 1 94 ? -21.394 2.282 32.645 1.00 94.56 94 LYS A O 1
ATOM 788 N N . PHE A 1 95 ? -19.207 2.112 32.158 1.00 94.00 95 PHE A N 1
ATOM 789 C CA . PHE A 1 95 ? -18.789 1.791 33.520 1.00 94.00 95 PHE A CA 1
ATOM 790 C C . PHE A 1 95 ? -19.084 2.941 34.493 1.00 94.00 95 PHE A C 1
ATOM 792 O O . PHE A 1 95 ? -19.641 2.688 35.555 1.00 94.00 95 PHE A O 1
ATOM 799 N N . SER A 1 96 ? -18.810 4.192 34.103 1.00 93.50 96 SER A N 1
ATOM 800 C CA . SER A 1 96 ? -19.158 5.383 34.897 1.00 93.50 96 SER A CA 1
ATOM 801 C C . SER A 1 96 ? -20.653 5.439 35.193 1.00 93.50 96 SER A C 1
ATOM 803 O O . SER A 1 96 ? -21.042 5.528 36.350 1.00 93.50 96 SER A O 1
ATOM 805 N N . ILE A 1 97 ? -21.497 5.283 34.168 1.00 92.31 97 ILE A N 1
ATOM 806 C CA . ILE A 1 97 ? -22.958 5.318 34.325 1.00 92.31 97 ILE A CA 1
ATOM 807 C C . ILE A 1 97 ? -23.447 4.175 35.224 1.00 92.31 97 ILE A C 1
ATOM 809 O O . ILE A 1 97 ? -24.353 4.370 36.028 1.00 92.31 97 ILE A O 1
ATOM 813 N N . ILE A 1 98 ? -22.866 2.977 35.104 1.00 93.38 98 ILE A N 1
ATOM 814 C CA . ILE A 1 98 ? -23.206 1.851 35.986 1.00 93.38 98 ILE A CA 1
ATOM 815 C C . ILE A 1 98 ? -22.811 2.167 37.430 1.00 93.38 98 ILE A C 1
ATOM 817 O O . ILE A 1 98 ? -23.613 1.939 38.330 1.00 93.38 98 ILE A O 1
ATOM 821 N N . SER A 1 99 ? -21.621 2.726 37.649 1.00 90.06 99 SER A N 1
ATOM 822 C CA . SER A 1 99 ? -21.166 3.134 38.978 1.00 90.06 99 SER A CA 1
ATOM 823 C C . SER A 1 99 ? -22.071 4.215 39.575 1.00 90.06 99 SER A C 1
ATOM 82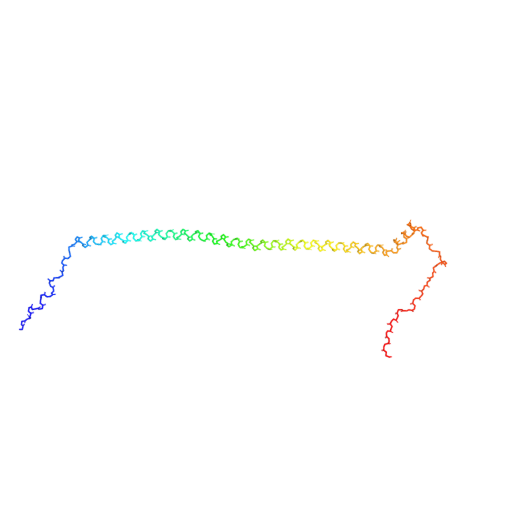5 O O . SER A 1 99 ? -22.454 4.111 40.735 1.00 90.06 99 SER A O 1
ATOM 827 N N . GLU A 1 100 ? -22.455 5.222 38.789 1.00 87.56 100 GLU A N 1
ATOM 828 C CA . GLU A 1 100 ? -23.401 6.267 39.203 1.00 87.56 100 GLU A CA 1
ATOM 829 C C . GLU A 1 100 ? -24.780 5.681 39.526 1.00 87.56 100 GLU A C 1
ATOM 831 O O . GLU A 1 100 ? -25.423 6.089 40.491 1.00 87.56 100 GLU A O 1
ATOM 836 N N . LEU A 1 101 ? -25.238 4.693 38.755 1.00 88.12 101 LEU A N 1
ATOM 837 C CA . LEU A 1 101 ? -26.502 4.008 39.005 1.00 88.12 101 LEU A CA 1
ATOM 838 C C . LEU A 1 101 ? -26.460 3.181 40.295 1.00 88.12 101 LEU A C 1
ATOM 840 O O . LEU A 1 101 ? -27.420 3.203 41.066 1.00 88.12 101 LEU A O 1
ATOM 844 N N . GLU A 1 102 ? -25.380 2.439 40.532 1.00 86.50 102 GLU A N 1
ATOM 845 C CA . GLU A 1 102 ? -25.185 1.690 41.777 1.00 86.50 102 GLU A CA 1
ATOM 846 C C . GLU A 1 102 ? -25.125 2.628 42.978 1.00 86.50 102 GLU A C 1
ATOM 848 O O . GLU A 1 102 ? -25.747 2.367 44.009 1.00 86.50 102 GLU A O 1
ATOM 853 N N . GLU A 1 103 ? -24.442 3.754 42.817 1.00 84.19 103 GLU A N 1
ATOM 854 C CA . GLU A 1 103 ? -24.343 4.789 43.827 1.00 84.19 103 GLU A CA 1
ATOM 855 C C . GLU A 1 103 ? -25.707 5.445 44.113 1.00 84.19 103 GLU A C 1
ATOM 857 O O . GLU A 1 103 ? -26.075 5.603 45.277 1.00 84.19 103 GLU A O 1
ATOM 862 N N . ALA A 1 104 ? -26.502 5.747 43.084 1.00 78.75 104 ALA A N 1
ATOM 863 C CA . ALA A 1 104 ? -27.857 6.281 43.229 1.00 78.75 104 ALA A CA 1
ATOM 864 C C . ALA A 1 104 ? -28.844 5.260 43.824 1.00 78.75 104 ALA A C 1
ATOM 866 O O . ALA A 1 104 ? -29.770 5.638 44.538 1.00 78.75 104 ALA A O 1
ATOM 867 N N . LYS A 1 105 ? -28.658 3.961 43.555 1.00 80.12 105 LYS A N 1
ATOM 868 C CA . LYS A 1 105 ? -29.462 2.875 44.142 1.00 80.12 105 LYS A CA 1
ATOM 869 C C . LYS A 1 105 ? -29.012 2.518 45.564 1.00 80.12 105 LYS A C 1
ATOM 871 O O . LYS A 1 105 ? -29.724 1.802 46.272 1.00 80.12 105 LYS A O 1
ATOM 876 N N . SER A 1 106 ? -27.837 2.973 45.990 1.00 82.75 106 SER A N 1
ATOM 877 C CA . SER A 1 106 ? -27.297 2.662 47.308 1.00 82.75 106 SER A CA 1
ATOM 878 C C . SER A 1 106 ? -28.221 3.195 48.400 1.00 82.75 106 SER A C 1
ATOM 880 O O . SER A 1 106 ? -28.357 4.402 48.588 1.00 82.75 106 SER A O 1
ATOM 882 N N . SER A 1 107 ? -28.828 2.284 49.166 1.00 75.00 107 SER A N 1
ATOM 883 C CA . SER A 1 107 ? -29.736 2.633 50.266 1.00 75.00 107 SER A CA 1
ATOM 884 C C . SER A 1 107 ? -29.081 3.545 51.305 1.00 75.00 107 SER A C 1
ATOM 886 O O . SER A 1 107 ? -29.768 4.355 51.921 1.00 75.00 107 SER A O 1
ATOM 888 N N . VAL A 1 108 ? -27.763 3.425 51.493 1.00 79.75 108 VAL A N 1
ATOM 889 C CA . VAL A 1 108 ? -26.990 4.283 52.398 1.00 79.75 108 VAL A CA 1
ATOM 890 C C . VAL A 1 108 ? -26.983 5.712 51.871 1.00 79.75 108 VAL A C 1
ATOM 892 O O . VAL A 1 108 ? -27.356 6.626 52.601 1.00 79.75 108 VAL A O 1
ATOM 895 N N . LYS A 1 109 ? -26.666 5.893 50.585 1.00 80.12 109 LYS A N 1
ATOM 896 C CA . LYS A 1 109 ? -26.602 7.214 49.959 1.00 80.12 109 LYS A CA 1
ATOM 897 C C . LYS A 1 109 ? -27.983 7.860 49.838 1.00 80.12 109 LYS A C 1
ATOM 899 O O . LYS A 1 109 ? -28.120 9.053 50.074 1.00 80.12 109 LYS A O 1
ATOM 904 N N . ILE A 1 110 ? -29.019 7.061 49.571 1.00 81.50 110 ILE A N 1
ATOM 905 C CA . ILE A 1 110 ? -30.419 7.508 49.610 1.00 81.50 110 ILE A CA 1
ATOM 906 C C . ILE A 1 110 ? -30.791 7.996 51.016 1.00 81.50 110 ILE A C 1
ATOM 908 O O . ILE A 1 110 ? -31.387 9.063 51.142 1.00 81.50 110 ILE A O 1
ATOM 912 N N . SER A 1 111 ? -30.434 7.255 52.075 1.00 77.81 111 SER A N 1
ATOM 913 C CA . SER A 1 111 ? -30.718 7.693 53.451 1.00 77.81 111 SER A CA 1
ATOM 914 C C . SER A 1 111 ? -29.956 8.963 53.821 1.00 77.81 111 SER A C 1
ATOM 916 O O . SER A 1 111 ? -30.515 9.853 54.452 1.00 77.81 111 SER A O 1
ATOM 918 N N . GLU A 1 112 ? -28.709 9.077 53.365 1.00 81.88 112 GLU A N 1
ATOM 919 C CA . GLU A 1 112 ? -27.846 10.220 53.626 1.00 81.88 112 GLU A CA 1
ATOM 920 C C . GLU A 1 112 ? -28.388 11.476 52.925 1.00 81.88 112 GLU A C 1
ATOM 922 O O . GLU A 1 112 ? -28.566 12.519 53.553 1.00 81.88 112 GLU A O 1
ATOM 927 N N . GLU A 1 113 ? -28.762 11.377 51.646 1.00 83.56 113 GLU A N 1
ATOM 928 C CA . GLU A 1 113 ? -29.406 12.484 50.935 1.00 83.56 113 GLU A CA 1
ATOM 929 C C . GLU A 1 113 ? -30.777 12.843 51.518 1.00 83.56 113 GLU A C 1
ATOM 931 O O . GLU A 1 113 ? -31.088 14.028 51.638 1.00 83.56 113 GLU A O 1
ATOM 936 N N . ALA A 1 114 ? -31.589 11.866 51.924 1.00 84.75 114 ALA A N 1
ATOM 937 C CA . ALA A 1 114 ? -32.872 12.134 52.568 1.00 84.75 114 ALA A CA 1
ATOM 938 C C . ALA A 1 114 ? -32.697 12.872 53.907 1.00 84.75 114 ALA A C 1
ATOM 940 O O . ALA A 1 114 ? -33.396 13.854 54.166 1.00 84.75 114 ALA A O 1
ATOM 941 N N . MET A 1 115 ? -31.724 12.464 54.723 1.00 83.50 115 MET A N 1
ATOM 942 C CA . MET A 1 115 ? -31.435 13.126 55.994 1.00 83.50 115 MET A CA 1
ATOM 943 C C . MET A 1 115 ? -30.875 14.537 55.804 1.00 83.50 115 MET A C 1
ATOM 945 O O . MET A 1 115 ? -31.369 15.487 56.409 1.00 83.50 115 MET A O 1
ATOM 949 N N . TYR A 1 116 ? -29.872 14.707 54.941 1.00 86.75 116 TYR A N 1
ATOM 950 C CA . TYR A 1 116 ? -29.152 15.979 54.838 1.00 86.75 116 TYR A CA 1
ATOM 951 C C . TYR A 1 116 ? -29.773 16.977 53.857 1.00 86.75 116 TYR A C 1
ATOM 953 O O . TYR A 1 116 ? -29.721 18.179 54.113 1.00 86.75 116 TYR A O 1
ATOM 961 N N . LYS A 1 117 ? -30.354 16.522 52.738 1.00 87.12 117 LYS A N 1
ATOM 962 C CA . LYS A 1 117 ? -30.947 17.417 51.724 1.00 87.12 117 LYS A CA 1
ATOM 963 C C . LYS A 1 117 ? -32.445 17.619 51.909 1.00 87.12 117 LYS A C 1
ATOM 965 O O . LYS A 1 117 ? -32.940 18.698 51.601 1.00 87.12 117 LYS A O 1
ATOM 970 N N . LEU A 1 118 ? -33.163 16.597 52.376 1.00 87.19 118 LEU A N 1
ATOM 971 C CA . LEU A 1 118 ? -34.618 16.657 52.561 1.00 87.19 118 LEU A CA 1
ATOM 972 C C . LEU A 1 118 ? -35.026 16.854 54.028 1.00 87.19 118 LEU A C 1
ATOM 974 O O . LEU A 1 118 ? -36.218 16.956 54.305 1.00 87.19 118 LEU A O 1
ATOM 978 N N . SER A 1 119 ? -34.057 16.922 54.952 1.00 84.00 119 SER A N 1
ATOM 979 C CA . SER A 1 119 ? -34.294 17.036 56.399 1.00 84.00 119 SER A CA 1
ATOM 980 C C . SER A 1 119 ? -35.254 15.963 56.928 1.00 84.00 119 SER A C 1
ATOM 982 O O . SER A 1 119 ? -36.050 16.223 57.830 1.00 84.00 119 SER A O 1
ATOM 984 N N . MET A 1 120 ? -35.207 14.763 56.341 1.00 83.38 120 MET A N 1
ATOM 985 C CA . MET A 1 120 ? -35.959 13.610 56.828 1.00 83.38 120 MET A CA 1
ATOM 986 C C . MET A 1 120 ? -35.250 13.006 58.039 1.00 83.38 120 MET A C 1
ATOM 988 O O . MET A 1 120 ? -34.026 12.934 58.066 1.00 83.38 120 MET A O 1
ATOM 992 N N . ASP A 1 121 ? -36.013 12.539 59.021 1.00 84.25 121 ASP A N 1
ATOM 993 C CA . ASP A 1 121 ? -35.464 11.849 60.190 1.00 84.25 121 ASP A CA 1
ATOM 994 C C . ASP A 1 121 ? -35.695 10.337 60.087 1.00 84.25 121 ASP A C 1
ATOM 996 O O . ASP A 1 121 ? -36.603 9.884 59.377 1.00 84.25 121 ASP A O 1
ATOM 1000 N N . TYR A 1 122 ? -34.859 9.545 60.761 1.00 82.81 122 TYR A N 1
ATOM 1001 C CA . TYR A 1 122 ? -34.983 8.087 60.707 1.00 82.81 122 TYR A CA 1
ATOM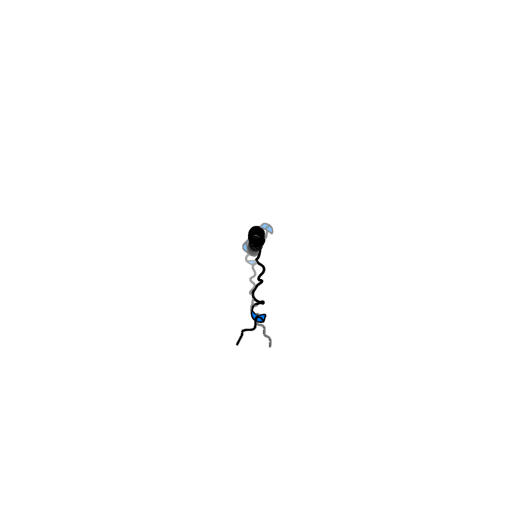 1002 C C . TYR A 1 122 ? -36.294 7.649 61.390 1.00 82.81 122 TYR A C 1
ATOM 1004 O O . TYR A 1 122 ? -36.601 8.140 62.477 1.00 82.81 122 TYR A O 1
ATOM 1012 N N . PRO A 1 123 ? -37.089 6.745 60.788 1.00 82.06 123 PRO A N 1
ATOM 1013 C CA . PRO A 1 123 ? -38.373 6.344 61.355 1.00 82.06 123 PRO A CA 1
ATOM 1014 C C . PRO A 1 123 ? -38.204 5.638 62.705 1.00 82.06 123 PRO A C 1
ATOM 1016 O O . PRO A 1 123 ? -37.286 4.835 62.895 1.00 82.06 123 PRO A O 1
ATOM 1019 N N . ASN A 1 124 ? -39.129 5.906 63.626 1.00 85.69 124 ASN A N 1
ATOM 1020 C CA . ASN A 1 124 ? -39.178 5.233 64.922 1.00 85.69 124 ASN A CA 1
ATOM 1021 C C . ASN A 1 124 ? -39.692 3.789 64.779 1.00 85.69 124 ASN A C 1
ATOM 1023 O O . ASN A 1 124 ? -40.335 3.423 63.792 1.00 85.69 124 ASN A O 1
ATOM 1027 N N . SER A 1 125 ? -39.406 2.940 65.771 1.00 80.69 125 SER A N 1
ATOM 1028 C CA . SER A 1 125 ? -39.717 1.501 65.729 1.00 80.69 125 SER A CA 1
ATOM 1029 C C . SER A 1 125 ? -41.214 1.178 65.636 1.00 80.69 125 SER A C 1
ATOM 1031 O O . SER A 1 125 ? -41.577 0.097 65.177 1.00 80.69 125 SER A O 1
ATOM 1033 N N . ASP A 1 126 ? -42.077 2.111 66.025 1.00 83.19 126 ASP A N 1
ATOM 1034 C CA . ASP A 1 126 ? -43.537 2.065 65.910 1.00 83.19 126 ASP A CA 1
ATOM 1035 C C . ASP A 1 126 ? -44.059 2.409 64.501 1.00 83.19 126 ASP A C 1
ATOM 1037 O O . ASP A 1 126 ? -45.201 2.089 64.173 1.00 83.19 126 ASP A O 1
ATOM 1041 N N . GLN A 1 127 ? -43.229 3.015 63.647 1.00 78.19 127 GLN A N 1
ATOM 1042 C CA . GLN A 1 127 ? -43.574 3.424 62.278 1.00 78.19 127 GLN A CA 1
ATOM 1043 C C . GLN A 1 127 ? -43.144 2.402 61.209 1.00 78.19 127 GLN A C 1
ATOM 1045 O O . GLN A 1 127 ? -43.440 2.582 60.025 1.00 78.19 127 GLN A O 1
ATOM 1050 N N . VAL A 1 128 ? -42.456 1.321 61.596 1.00 82.19 128 VAL A N 1
ATOM 1051 C CA . VAL A 1 128 ? -41.970 0.283 60.673 1.00 82.19 128 VAL A CA 1
ATOM 1052 C C . VAL A 1 128 ? -43.012 -0.829 60.523 1.00 82.19 128 VAL A C 1
ATOM 1054 O O . VAL A 1 128 ? -43.241 -1.613 61.441 1.00 82.19 128 VAL A O 1
ATOM 1057 N N . VAL A 1 129 ? -43.621 -0.933 59.338 1.00 84.44 129 VAL A N 1
ATOM 1058 C CA . VAL A 1 129 ? -44.593 -1.989 59.001 1.00 84.44 129 VAL A CA 1
ATOM 1059 C C . VAL A 1 129 ? -43.949 -3.015 58.067 1.00 84.44 129 VAL A C 1
ATOM 1061 O O . VAL A 1 129 ? -43.563 -2.688 56.946 1.00 84.44 129 VAL A O 1
ATOM 1064 N N . TYR A 1 130 ? -43.859 -4.271 58.511 1.00 82.31 130 TYR A N 1
ATOM 1065 C CA . TYR A 1 130 ? -43.360 -5.382 57.696 1.00 82.31 130 TYR A CA 1
ATOM 1066 C C . TYR A 1 130 ? -44.507 -6.009 56.900 1.00 82.31 130 TYR A C 1
ATOM 1068 O O . TYR A 1 130 ? -45.468 -6.519 57.474 1.00 82.31 130 TYR A O 1
ATOM 1076 N N . LEU A 1 131 ? -44.405 -5.983 55.571 1.00 81.75 131 LEU A N 1
ATOM 1077 C CA . LEU A 1 131 ? -45.363 -6.625 54.672 1.00 81.75 131 LEU A CA 1
ATOM 1078 C C . LEU A 1 131 ? -44.819 -7.991 54.237 1.00 81.75 131 LEU A C 1
ATOM 1080 O O . LEU A 1 131 ? -43.795 -8.069 53.557 1.00 81.75 131 LEU A O 1
ATOM 1084 N N . SER A 1 132 ? -45.511 -9.069 54.609 1.00 78.19 132 SER A N 1
ATOM 1085 C CA . SER A 1 132 ? -45.226 -10.419 54.110 1.00 78.19 132 SER A CA 1
ATOM 1086 C C . SER A 1 132 ? -45.808 -10.579 52.705 1.00 78.19 132 SER A C 1
ATOM 1088 O O . SER A 1 132 ? -47.020 -10.489 52.513 1.00 78.19 132 SER A O 1
ATOM 1090 N N . LEU A 1 133 ? -44.950 -10.795 51.707 1.00 74.75 133 LEU A N 1
ATOM 1091 C CA . LEU A 1 133 ? -45.363 -10.982 50.314 1.00 74.75 133 LEU A CA 1
ATOM 1092 C C . LEU A 1 133 ? -45.687 -12.458 50.035 1.00 74.75 133 LEU A C 1
ATOM 1094 O O . LEU A 1 133 ? -44.859 -13.196 49.499 1.00 74.75 133 LEU A O 1
ATOM 1098 N N . ASP A 1 134 ? -46.912 -12.879 50.339 1.00 66.38 134 ASP A N 1
ATOM 1099 C CA . ASP A 1 134 ? -47.455 -14.160 49.868 1.00 66.38 134 ASP A CA 1
ATOM 1100 C C . ASP A 1 134 ? -47.876 -14.030 48.395 1.00 66.38 134 ASP A C 1
ATOM 1102 O O . ASP A 1 134 ? -49.033 -13.768 48.073 1.00 66.38 134 ASP A O 1
ATOM 1106 N N . GLY A 1 135 ? -46.924 -14.148 47.464 1.00 61.91 135 GLY A N 1
ATOM 1107 C CA . GLY A 1 135 ? -47.257 -13.962 46.045 1.00 61.91 135 GLY A CA 1
ATOM 1108 C C . GLY A 1 135 ? -46.213 -14.332 44.997 1.00 61.91 135 GLY A C 1
ATOM 1109 O O . GLY A 1 135 ? -46.505 -14.236 43.808 1.00 61.91 135 GLY A O 1
ATOM 1110 N N . ALA A 1 136 ? -45.025 -14.813 45.367 1.00 54.34 136 ALA A N 1
ATOM 1111 C CA . ALA A 1 136 ? -44.021 -15.261 44.393 1.00 54.34 136 ALA A CA 1
ATOM 1112 C C . ALA A 1 136 ? -44.321 -16.664 43.813 1.00 54.34 136 ALA A C 1
ATOM 1114 O O . ALA A 1 136 ? -43.422 -17.482 43.625 1.00 54.34 136 ALA A O 1
ATOM 1115 N N . SER A 1 137 ? -45.589 -16.969 43.518 1.00 46.47 137 SER A N 1
ATOM 1116 C CA . SER A 1 137 ? -45.972 -18.160 42.756 1.00 46.47 137 SER A CA 1
ATOM 1117 C C . SER A 1 137 ? -46.937 -17.787 41.638 1.00 46.47 137 SER A C 1
ATOM 1119 O O . SER A 1 137 ? -48.137 -18.041 41.690 1.00 46.47 137 SER A O 1
ATOM 1121 N N . GLY A 1 138 ? -46.384 -17.203 40.576 1.00 48.69 138 GLY A N 1
ATOM 1122 C CA . GLY A 1 138 ? -47.023 -17.195 39.266 1.00 48.69 138 GLY A CA 1
ATOM 1123 C C . GLY A 1 138 ? -47.056 -18.611 38.691 1.00 48.69 138 GLY A C 1
ATOM 1124 O O . GLY A 1 138 ? -46.280 -18.937 37.796 1.00 48.69 138 GLY A O 1
ATOM 1125 N N . LYS A 1 139 ? -47.939 -19.479 39.202 1.00 44.03 139 LYS A N 1
ATOM 1126 C CA . LYS A 1 139 ? -48.331 -20.696 38.483 1.00 44.03 139 LYS A CA 1
ATOM 1127 C C . LYS A 1 139 ? -49.436 -20.343 37.499 1.00 44.03 139 LYS A C 1
ATOM 1129 O O . LYS A 1 139 ? -50.613 -20.321 37.839 1.00 44.03 139 LYS A O 1
ATOM 1134 N N . ASN A 1 140 ? -49.013 -20.107 36.262 1.00 49.16 140 ASN A N 1
ATOM 1135 C CA . ASN A 1 140 ? -49.850 -20.207 35.075 1.00 49.16 140 ASN A CA 1
ATOM 1136 C C . ASN A 1 140 ? -50.556 -21.577 35.080 1.00 49.16 140 ASN A C 1
ATOM 1138 O O . ASN A 1 140 ? -49.898 -22.612 34.957 1.00 49.16 140 ASN A O 1
ATOM 1142 N N . LYS A 1 141 ? -51.881 -21.596 35.238 1.00 42.09 141 LYS A N 1
ATOM 1143 C CA . LYS A 1 141 ? -52.719 -22.758 34.925 1.00 42.09 141 LYS A CA 1
ATOM 1144 C C . LYS A 1 141 ? -53.607 -22.395 33.741 1.00 42.09 141 LYS A C 1
ATOM 1146 O O . LYS A 1 141 ? -54.665 -21.805 33.915 1.00 42.09 141 LYS A O 1
ATOM 1151 N N . HIS A 1 142 ? -53.149 -22.767 32.549 1.00 42.84 142 HIS A N 1
ATOM 1152 C CA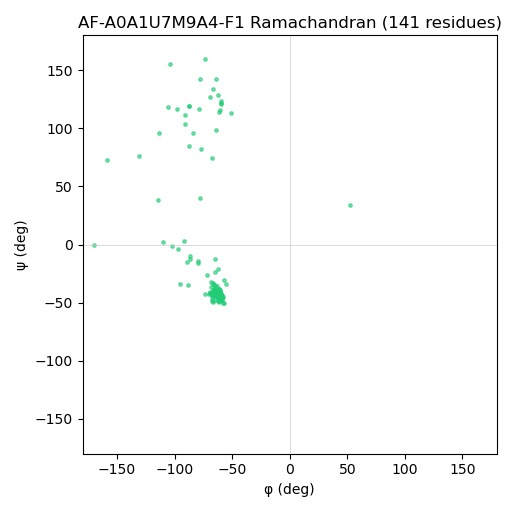 . HIS A 1 142 ? -54.023 -23.035 31.415 1.00 42.84 142 HIS A CA 1
ATOM 1153 C C . HIS A 1 142 ? -54.379 -24.524 31.439 1.00 42.84 142 HIS A C 1
ATOM 1155 O O . HIS A 1 142 ? -53.522 -25.361 31.156 1.00 42.84 142 HIS A O 1
ATOM 1161 N N . ASN A 1 143 ? -55.604 -24.822 31.869 1.00 36.84 143 ASN A N 1
ATOM 1162 C CA . ASN A 1 143 ? -56.549 -25.781 31.280 1.00 36.84 143 ASN A CA 1
ATOM 1163 C C . ASN A 1 143 ? -57.789 -25.857 32.167 1.00 36.84 143 ASN A C 1
ATOM 1165 O O . ASN A 1 143 ? -57.623 -26.182 33.366 1.00 36.84 143 ASN A O 1
#

Solvent-accessible surface area (backbone atoms only — not comparable to full-atom values): 8641 Å² total; per-residue (Å²): 137,81,80,67,73,79,72,68,68,82,76,77,74,76,80,81,72,59,65,68,65,53,51,52,55,52,51,50,53,50,50,55,52,52,52,52,50,51,53,49,52,53,50,50,54,49,51,53,51,51,53,52,54,50,48,53,51,49,53,51,51,54,52,50,54,52,50,52,54,50,50,54,53,49,51,51,49,52,50,50,54,52,51,52,52,52,48,51,53,51,51,53,51,51,49,52,53,50,52,53,48,52,50,67,66,29,66,66,53,48,50,50,46,37,38,73,76,66,68,47,74,84,80,54,84,89,73,66,79,87,80,83,79,91,67,93,68,88,72,85,78,91,130

Radius of gyration: 55.94 Å; Cα contacts (8 Å, |Δi|>4): 12; chains: 1; bounding box: 96×58×154 Å

Sequence (143 aa):
MLVDKSQLTNYATAPLYDEKTYDEKREEQKRLKREKALKRRKRQKMIFKLTCISSIALFTVVSFFVLKGYSTISETRMNITSLEKRRNELEQTKFSIISELEEAKSSVKISEEAMYKLSMDYPNSDQVVYLSLDGASGKNKHN

Mean predicted aligned error: 18.03 Å